Protein AF-A0A2P2ICN0-F1 (afdb_monomer_lite)

Radius of gyration: 31.24 Å; chains: 1; bounding box: 50×84×68 Å

Secondary structure (DSSP, 8-state):
-HHHHHHHHHHHHHHHHHHHHHHHHHHHHHHHHHHHHHTTSSHHHHHHHHHHHHHHHHHHHHS-HHHHHHHHHHHHHHHHHH-TT-----HHHHHHHHSPPHHHHHHHHHHH--HHHHHHHHHHHHHTT--

pLDDT: mean 75.62, std 9.96, range [51.03, 92.69]

Organism: NCBI:txid1518452

Sequence (131 aa):
EEKKSLKERMLAIQEVTATVQNAIGFIASMQESVKNTFNFSVPFLSWLMVIALAGAGVVLYYVPLRALVLLVGINKFLKQLLRPNVINNNELLDFLARVPDDENLRDYREIRLSPTMMEERRREMKKRKHN

Foldseek 3Di:
DVVVVVVVVVVVVVVVVVVVVVVVVVVVVVVVVVVCLVVCVDVVSVVVVVVVVVVVVVVCVVCPVCNVVVVVVCVVVCCCVVCVPDDPDPVVVVVVVVDDDPVRVVVVVCVVDPVVVVVVVVVVVVVVVVD

Structure (mmCIF, N/CA/C/O backbone):
data_AF-A0A2P2ICN0-F1
#
_entry.id   AF-A0A2P2ICN0-F1
#
loop_
_atom_site.group_PDB
_atom_site.id
_atom_site.type_symbol
_atom_site.label_atom_id
_atom_site.label_alt_id
_atom_site.label_comp_id
_atom_site.label_asym_id
_atom_site.label_entity_id
_atom_site.label_seq_id
_atom_site.pdbx_PDB_ins_code
_atom_site.Cartn_x
_atom_site.Cartn_y
_atom_site.Cartn_z
_atom_site.occupancy
_atom_site.B_iso_or_equiv
_atom_site.auth_seq_id
_atom_site.auth_comp_id
_atom_site.auth_asym_id
_atom_site.auth_atom_id
_atom_site.pdbx_PDB_model_num
ATOM 1 N N . GLU A 1 1 ? -12.135 5.228 49.283 1.00 51.03 1 GLU A N 1
ATOM 2 C CA . GLU A 1 1 ? -12.003 5.573 47.845 1.00 51.03 1 GLU A CA 1
ATOM 3 C C . GLU A 1 1 ? -11.447 4.440 46.968 1.00 51.03 1 GLU A C 1
ATOM 5 O O . GLU A 1 1 ? -11.694 4.444 45.769 1.00 51.03 1 GLU A O 1
ATOM 10 N N . GLU A 1 2 ? -10.827 3.395 47.526 1.00 51.22 2 GLU A N 1
ATOM 11 C CA . GLU A 1 2 ? -10.209 2.291 46.758 1.00 51.22 2 GLU A CA 1
ATOM 12 C C . GLU A 1 2 ? -11.154 1.470 45.859 1.00 51.22 2 GLU A C 1
ATOM 14 O O . GLU A 1 2 ? -10.753 1.000 44.795 1.00 51.22 2 GLU A O 1
ATOM 19 N N . LYS A 1 3 ? -12.437 1.327 46.223 1.00 53.97 3 LYS A N 1
ATOM 20 C CA . LYS A 1 3 ? -13.411 0.570 45.410 1.00 53.97 3 LYS A CA 1
ATOM 21 C C . LYS A 1 3 ? -13.723 1.228 44.059 1.00 53.97 3 LYS A C 1
ATOM 23 O O . LYS A 1 3 ? -14.155 0.528 43.146 1.00 53.97 3 LYS A O 1
ATOM 28 N N . LYS A 1 4 ? -13.520 2.546 43.925 1.00 56.25 4 LYS A N 1
ATOM 29 C CA . LYS A 1 4 ? -13.664 3.246 42.638 1.00 56.25 4 LYS A CA 1
ATOM 30 C C . LYS A 1 4 ? -12.498 2.902 41.699 1.00 56.25 4 LYS A C 1
ATOM 32 O O . LYS A 1 4 ? -12.751 2.566 40.549 1.00 56.25 4 LYS A O 1
ATOM 37 N N . SER A 1 5 ? -11.273 2.800 42.228 1.00 69.31 5 SER A N 1
ATOM 38 C CA . SER A 1 5 ? -10.078 2.446 41.445 1.00 69.31 5 SER A CA 1
ATOM 39 C C . SER A 1 5 ? -10.112 1.015 40.884 1.00 69.31 5 SER A C 1
ATOM 41 O O . SER A 1 5 ? -9.749 0.799 39.732 1.00 69.31 5 SER A O 1
ATOM 43 N N . LEU A 1 6 ? -10.594 0.022 41.647 1.00 70.12 6 LEU A N 1
ATOM 44 C CA . LEU A 1 6 ? -10.704 -1.358 41.136 1.00 70.12 6 LEU A CA 1
ATOM 45 C C . LEU A 1 6 ? -11.743 -1.490 40.013 1.00 70.12 6 LEU A C 1
ATOM 47 O O . LEU A 1 6 ? -11.519 -2.227 39.054 1.00 70.12 6 LEU A O 1
ATOM 51 N N . LYS A 1 7 ? -12.861 -0.758 40.108 1.00 72.81 7 LYS A N 1
ATOM 52 C CA . LYS A 1 7 ? -13.885 -0.719 39.055 1.00 72.81 7 LYS A CA 1
ATOM 53 C C . LYS A 1 7 ? -13.366 -0.043 37.790 1.00 72.81 7 LYS A C 1
ATOM 55 O O . LYS A 1 7 ? -13.562 -0.587 36.713 1.00 72.81 7 LYS A O 1
ATOM 60 N N . GLU A 1 8 ? -12.661 1.078 37.915 1.00 74.31 8 GLU A N 1
ATOM 61 C CA . GLU A 1 8 ? -12.026 1.758 36.776 1.00 74.31 8 GLU A CA 1
ATOM 62 C C . GLU A 1 8 ? -10.984 0.871 36.086 1.00 74.31 8 GLU A C 1
ATOM 64 O O . GLU A 1 8 ? -10.970 0.782 34.862 1.00 74.31 8 GLU A O 1
ATOM 69 N N . ARG A 1 9 ? -10.171 0.128 36.849 1.00 68.56 9 ARG A N 1
ATOM 70 C CA . ARG A 1 9 ? -9.220 -0.845 36.283 1.00 68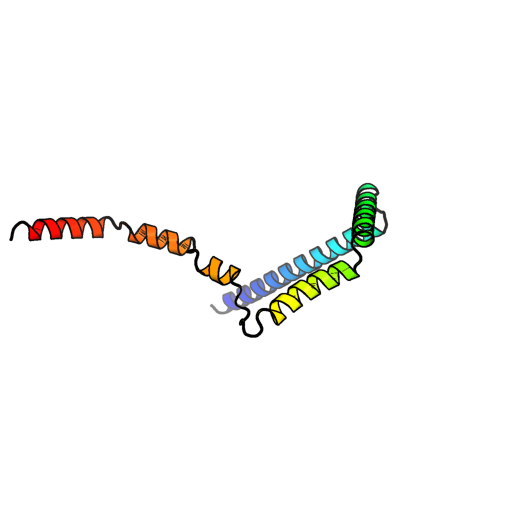.56 9 ARG A CA 1
ATOM 71 C C . ARG A 1 9 ? -9.921 -1.985 35.545 1.00 68.56 9 ARG A C 1
ATOM 73 O O . ARG A 1 9 ? -9.466 -2.385 34.480 1.00 68.56 9 ARG A O 1
ATOM 80 N N . MET A 1 10 ? -11.023 -2.508 36.085 1.00 74.12 10 MET A N 1
ATOM 81 C CA . MET A 1 10 ? -11.801 -3.546 35.401 1.00 74.12 10 MET A CA 1
ATOM 82 C C . MET A 1 10 ? -12.495 -3.027 34.142 1.00 74.12 10 MET A C 1
ATOM 84 O O . MET A 1 10 ? -12.505 -3.734 33.138 1.00 74.12 10 MET A O 1
ATOM 88 N N . LEU A 1 11 ? -13.019 -1.800 34.169 1.00 77.06 11 LEU A N 1
ATOM 89 C CA . LEU A 1 11 ? -13.590 -1.150 32.989 1.00 77.06 11 LEU A CA 1
ATOM 90 C C . LEU A 1 11 ? -12.527 -0.942 31.906 1.00 77.06 11 LEU A C 1
ATOM 92 O O . LEU A 1 11 ? -12.766 -1.313 30.763 1.00 77.06 11 LEU A O 1
ATOM 96 N N . ALA A 1 12 ? -11.330 -0.477 32.273 1.00 77.19 12 ALA A N 1
ATOM 97 C CA . ALA A 1 12 ? -10.217 -0.332 31.336 1.00 77.19 12 ALA A CA 1
ATOM 98 C C . ALA A 1 12 ? -9.808 -1.678 30.705 1.00 77.19 12 ALA A C 1
ATOM 100 O O . ALA A 1 12 ? -9.578 -1.760 29.503 1.00 77.19 12 ALA A O 1
ATOM 101 N N . ILE A 1 13 ? -9.766 -2.766 31.484 1.00 79.88 13 ILE A N 1
ATOM 102 C CA . ILE A 1 13 ? -9.465 -4.108 30.953 1.00 79.88 13 ILE A CA 1
ATOM 103 C C . ILE A 1 13 ? -10.580 -4.602 30.020 1.00 79.88 13 ILE A C 1
ATOM 105 O O . ILE A 1 13 ? -10.287 -5.203 28.985 1.00 79.88 13 ILE A O 1
ATOM 109 N N . GLN A 1 14 ? -11.850 -4.356 30.352 1.00 83.38 14 GLN A N 1
ATOM 110 C CA . GLN A 1 14 ? -12.978 -4.718 29.490 1.00 83.38 14 GLN A CA 1
ATOM 111 C C . GLN A 1 14 ? -12.974 -3.927 28.184 1.00 83.38 14 GLN A C 1
ATOM 113 O O . GLN A 1 14 ? -13.201 -4.510 27.130 1.00 83.38 14 GLN A O 1
ATOM 118 N N . GLU A 1 15 ? -12.655 -2.638 28.236 1.00 82.38 15 GLU A N 1
ATOM 119 C CA . GLU A 1 15 ? -12.537 -1.780 27.060 1.00 82.38 15 GLU A CA 1
ATOM 120 C C . GLU A 1 15 ? -11.399 -2.243 26.138 1.00 82.38 15 GLU A C 1
ATOM 122 O O . GLU A 1 15 ? -11.595 -2.412 24.931 1.00 82.38 15 GLU A O 1
ATOM 127 N N . VAL A 1 16 ? -10.231 -2.561 26.706 1.00 81.31 16 VAL A N 1
ATOM 128 C CA . VAL A 1 16 ? -9.105 -3.130 25.948 1.00 81.31 16 VAL A CA 1
ATOM 129 C C . VAL A 1 16 ? -9.485 -4.485 25.345 1.00 81.31 16 VAL A C 1
ATOM 131 O O . VAL A 1 16 ? -9.219 -4.737 24.171 1.00 81.31 16 VAL A O 1
ATOM 134 N N . THR A 1 17 ? -10.167 -5.346 26.105 1.00 84.44 17 THR A N 1
ATOM 135 C CA . THR A 1 17 ? -10.599 -6.667 25.620 1.00 84.44 17 THR A CA 1
ATOM 136 C C . THR A 1 17 ? -11.634 -6.544 24.501 1.00 84.44 17 THR A C 1
ATOM 138 O O . THR A 1 17 ? -11.524 -7.239 23.493 1.00 84.44 17 THR A O 1
ATOM 141 N N . ALA A 1 18 ? -12.598 -5.631 24.628 1.00 86.25 18 ALA A N 1
ATOM 142 C CA . ALA A 1 18 ? -13.594 -5.354 23.597 1.00 86.25 18 ALA A CA 1
ATOM 143 C C . ALA A 1 18 ? -12.943 -4.807 22.320 1.00 86.25 18 ALA A C 1
ATOM 145 O O . ALA A 1 18 ? -13.299 -5.211 21.215 1.00 86.25 18 ALA A O 1
ATOM 146 N N . THR A 1 19 ? -11.932 -3.948 22.459 1.00 88.44 19 THR A N 1
ATOM 147 C CA . THR A 1 19 ? -11.155 -3.432 21.322 1.00 88.44 19 THR A CA 1
ATOM 148 C C . THR A 1 19 ? -10.435 -4.563 20.587 1.00 88.44 19 THR A C 1
ATOM 150 O O . THR A 1 19 ? -10.509 -4.655 19.361 1.00 88.44 19 THR A O 1
ATOM 153 N N . VAL A 1 20 ? -9.795 -5.476 21.325 1.00 91.56 20 VAL A N 1
ATOM 154 C CA . VAL A 1 20 ? -9.133 -6.653 20.744 1.00 91.56 20 VAL A CA 1
ATOM 155 C C . VAL A 1 20 ? -10.143 -7.580 20.064 1.00 91.56 20 VAL A C 1
ATOM 157 O O . VAL A 1 20 ? -9.895 -8.040 18.953 1.00 91.56 20 VAL A O 1
ATOM 160 N N . GLN A 1 21 ? -11.300 -7.824 20.679 1.00 91.75 21 GLN A N 1
ATOM 161 C CA . GLN A 1 21 ? -12.355 -8.652 20.089 1.00 91.75 21 GLN A CA 1
ATOM 162 C C . GLN A 1 21 ? -12.911 -8.045 18.801 1.00 91.75 21 GLN A C 1
ATOM 164 O O . GLN A 1 21 ? -13.078 -8.765 17.819 1.00 91.75 21 GLN A O 1
ATOM 169 N N . ASN A 1 22 ? -13.124 -6.730 18.766 1.00 92.44 22 ASN A N 1
ATOM 170 C CA . ASN A 1 22 ? -13.543 -6.034 17.554 1.00 92.44 22 ASN A CA 1
ATOM 171 C C . ASN A 1 22 ? -12.483 -6.137 16.451 1.00 92.44 22 ASN A C 1
ATOM 173 O O . ASN A 1 22 ? -12.826 -6.403 15.301 1.00 92.44 22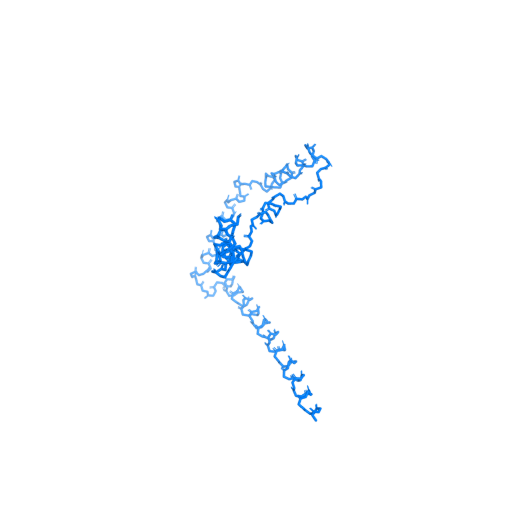 ASN A O 1
ATOM 177 N N . ALA A 1 23 ? -11.197 -6.003 16.788 1.00 90.56 23 ALA A N 1
ATOM 178 C CA . ALA A 1 23 ? -10.111 -6.172 15.824 1.00 90.56 23 ALA A CA 1
ATOM 179 C C . ALA A 1 23 ? -10.040 -7.608 15.274 1.00 90.56 23 ALA A C 1
ATOM 181 O O . ALA A 1 23 ? -9.933 -7.807 14.065 1.00 90.56 23 ALA A O 1
ATOM 182 N N . ILE A 1 24 ? -10.152 -8.618 16.142 1.00 92.69 24 ILE A N 1
ATOM 183 C CA . ILE A 1 24 ? -10.160 -10.032 15.738 1.00 92.69 24 ILE A CA 1
ATOM 184 C C . ILE A 1 24 ? -11.390 -10.340 14.877 1.00 92.69 24 ILE A C 1
ATOM 186 O O . ILE A 1 24 ? -11.260 -10.986 13.839 1.00 92.69 24 ILE A O 1
ATOM 190 N N . GLY A 1 25 ? -12.568 -9.847 15.266 1.00 92.56 25 GLY A N 1
ATOM 191 C CA . GLY A 1 25 ? -13.807 -9.995 14.502 1.00 92.56 25 GLY A CA 1
ATOM 192 C C . GLY A 1 25 ? -13.716 -9.342 13.124 1.00 92.56 25 GLY A C 1
ATOM 193 O O . GLY A 1 25 ? -14.114 -9.941 12.125 1.00 92.56 25 GLY A O 1
ATOM 194 N N . PHE A 1 26 ? -13.103 -8.161 13.042 1.00 91.06 26 PHE A N 1
ATOM 195 C CA . PHE A 1 26 ? -12.841 -7.492 11.774 1.00 91.06 26 PHE A CA 1
ATOM 196 C C . PHE A 1 26 ? -11.929 -8.335 10.876 1.00 91.06 26 PHE A C 1
ATOM 198 O O . PHE A 1 26 ? -12.292 -8.618 9.735 1.00 91.06 26 PHE A O 1
ATOM 205 N N . ILE A 1 27 ? -10.801 -8.828 11.396 1.00 90.00 27 ILE A N 1
ATOM 206 C CA . ILE A 1 27 ? -9.881 -9.693 10.641 1.00 90.00 27 ILE A CA 1
ATOM 207 C C . ILE A 1 27 ? -10.581 -10.978 10.178 1.00 90.00 27 ILE A C 1
ATOM 209 O O . ILE A 1 27 ? -10.404 -11.388 9.031 1.00 90.00 27 ILE A O 1
ATOM 213 N N . ALA A 1 28 ? -11.403 -11.595 11.029 1.00 92.00 28 ALA A N 1
ATOM 214 C CA . ALA A 1 28 ? -12.172 -12.783 10.673 1.00 92.00 28 ALA A CA 1
ATOM 215 C C . ALA A 1 28 ? -13.153 -12.496 9.524 1.00 92.00 28 ALA A C 1
ATOM 217 O O . ALA A 1 28 ? -13.160 -13.223 8.531 1.00 92.00 28 ALA A O 1
ATOM 218 N N . SER A 1 29 ? -13.904 -11.392 9.604 1.00 87.31 29 SER A N 1
ATOM 219 C CA . SER A 1 29 ? -14.842 -10.975 8.551 1.00 87.31 29 SER A CA 1
ATOM 220 C C . SER A 1 29 ? -14.140 -10.650 7.227 1.00 87.31 29 SER A C 1
ATOM 222 O O . SER A 1 29 ? -14.632 -10.993 6.147 1.00 87.31 29 SER A O 1
ATOM 224 N N . MET A 1 30 ? -12.943 -10.056 7.292 1.00 82.62 30 MET A N 1
ATOM 225 C CA . MET A 1 30 ? -12.108 -9.818 6.119 1.00 82.62 30 MET A CA 1
ATOM 226 C C . MET A 1 30 ? -11.656 -11.137 5.500 1.00 82.62 30 MET A C 1
ATOM 228 O O . MET A 1 30 ? -11.775 -11.319 4.292 1.00 82.62 30 MET A O 1
ATOM 232 N N . GLN A 1 31 ? -11.168 -12.078 6.311 1.00 84.75 31 GLN A N 1
ATOM 233 C CA . GLN A 1 31 ? -10.751 -13.391 5.824 1.00 84.75 31 GLN A CA 1
ATOM 234 C C . GLN A 1 31 ? -11.909 -14.172 5.201 1.00 84.75 31 GLN A C 1
ATOM 236 O O . GLN A 1 31 ? -11.719 -14.815 4.170 1.00 84.75 31 GLN A O 1
ATOM 241 N N . GLU A 1 32 ? -13.100 -14.115 5.788 1.00 83.38 32 GLU A N 1
ATOM 242 C CA . GLU A 1 32 ? -14.299 -14.751 5.242 1.00 83.38 32 GLU A CA 1
ATOM 243 C C . GLU A 1 32 ? -14.704 -14.127 3.903 1.00 83.38 32 GLU A C 1
ATOM 245 O O . GLU A 1 32 ? -14.939 -14.842 2.930 1.00 83.38 32 GLU A O 1
ATOM 250 N N . SER A 1 33 ? -14.665 -12.798 3.805 1.00 82.00 33 SER A N 1
ATOM 251 C CA . SER A 1 33 ? -14.915 -12.075 2.553 1.00 82.00 33 SER A CA 1
ATOM 252 C C . SER A 1 33 ? -13.896 -12.438 1.467 1.00 82.00 33 SER A C 1
ATOM 254 O O . SER A 1 33 ? -14.264 -12.671 0.314 1.00 82.00 33 SER A O 1
ATOM 256 N N . VAL A 1 34 ? -12.615 -12.561 1.831 1.00 81.50 34 VAL A N 1
ATOM 257 C CA . VAL A 1 34 ? -11.551 -13.023 0.926 1.00 81.50 34 VAL A CA 1
ATOM 258 C C . VAL A 1 34 ? -11.827 -14.454 0.461 1.00 81.50 34 VAL A C 1
ATOM 260 O O . VAL A 1 34 ? -11.837 -14.709 -0.743 1.00 81.50 34 VAL A O 1
ATOM 263 N N . LYS A 1 35 ? -12.127 -15.384 1.377 1.00 82.31 35 LYS A N 1
ATOM 264 C CA . LYS A 1 35 ? -12.471 -16.776 1.036 1.00 82.31 35 LYS A CA 1
ATOM 265 C C . LYS A 1 35 ? -13.688 -16.857 0.112 1.00 82.31 35 LYS A C 1
ATOM 267 O O . LYS A 1 35 ? -13.638 -17.577 -0.880 1.00 82.31 35 LYS A O 1
ATOM 272 N N . ASN A 1 36 ? -14.734 -16.078 0.377 1.00 80.81 36 ASN A N 1
ATOM 273 C CA . ASN A 1 36 ? -15.931 -16.012 -0.464 1.00 80.81 36 ASN A CA 1
ATOM 274 C C . ASN A 1 36 ? -15.635 -15.455 -1.864 1.00 80.81 36 ASN A C 1
ATOM 276 O O . ASN A 1 36 ? -16.227 -15.906 -2.844 1.00 80.81 36 ASN A O 1
ATOM 280 N N . THR A 1 37 ? -14.684 -14.523 -1.975 1.00 80.25 37 THR A N 1
ATOM 281 C CA . THR A 1 37 ? -14.222 -13.986 -3.265 1.00 80.25 37 THR A CA 1
ATOM 282 C C . THR A 1 37 ? -13.471 -15.049 -4.079 1.00 80.25 37 THR A C 1
ATOM 284 O O . THR A 1 37 ? -13.708 -15.167 -5.283 1.00 80.25 37 THR A O 1
ATOM 287 N N . PHE A 1 38 ? -12.628 -15.867 -3.431 1.00 76.62 38 PHE A N 1
ATOM 288 C CA . PHE A 1 38 ? -11.915 -16.989 -4.065 1.00 76.62 38 PHE A CA 1
ATOM 289 C C . PHE A 1 38 ? -12.818 -18.181 -4.406 1.00 76.62 38 PHE A C 1
ATOM 291 O O . PHE A 1 38 ? -12.569 -18.865 -5.394 1.00 76.62 38 PHE A O 1
ATOM 298 N N . ASN A 1 39 ? -13.873 -18.422 -3.624 1.00 79.50 39 ASN A N 1
ATOM 299 C CA . ASN A 1 39 ? -14.843 -19.492 -3.874 1.00 79.50 39 ASN A CA 1
ATOM 300 C C . ASN A 1 39 ? -15.922 -19.111 -4.908 1.00 79.50 39 ASN A C 1
ATOM 302 O O . ASN A 1 39 ? -16.895 -19.838 -5.082 1.00 79.50 39 ASN A O 1
ATOM 306 N N . PHE A 1 40 ? -15.778 -17.965 -5.582 1.00 74.69 40 PHE A N 1
ATOM 307 C CA . PHE A 1 40 ? -16.741 -17.457 -6.564 1.00 74.69 40 PHE A CA 1
ATOM 308 C C . PHE A 1 40 ? -18.172 -17.277 -6.028 1.00 74.69 40 PHE A C 1
ATOM 310 O O . PHE A 1 40 ? -19.129 -17.296 -6.800 1.00 74.69 40 PHE A O 1
ATOM 317 N N . SER A 1 41 ? -18.339 -17.048 -4.718 1.00 76.19 41 SER A N 1
ATOM 318 C CA . SER A 1 41 ? -19.668 -16.911 -4.103 1.00 76.19 41 SER A CA 1
ATOM 319 C C . SER A 1 41 ? -20.436 -15.687 -4.620 1.00 76.19 41 SER A C 1
ATOM 321 O O . SER A 1 41 ? -21.664 -15.700 -4.651 1.00 76.19 41 SER A O 1
ATOM 323 N N . VAL A 1 42 ? -19.728 -14.628 -5.039 1.00 74.69 42 VAL A N 1
ATOM 324 C CA . VAL A 1 42 ? -20.325 -13.429 -5.648 1.00 74.69 42 VAL A CA 1
ATOM 325 C C . VAL A 1 42 ? -19.718 -13.209 -7.036 1.00 74.69 42 VAL A C 1
ATOM 327 O O . VAL A 1 42 ? -18.563 -12.783 -7.131 1.00 74.69 42 VAL A O 1
ATOM 330 N N . PRO A 1 43 ? -20.477 -13.429 -8.127 1.00 74.62 43 PRO A N 1
ATOM 331 C CA . PRO A 1 43 ? -19.921 -13.464 -9.479 1.00 74.62 43 PRO A CA 1
ATOM 332 C C . PRO A 1 43 ? -19.250 -12.145 -9.886 1.00 74.62 43 PRO A C 1
ATOM 334 O O . PRO A 1 43 ? -18.169 -12.166 -10.466 1.00 74.62 43 PRO A O 1
ATOM 337 N N . PHE A 1 44 ? -19.832 -10.994 -9.535 1.00 75.12 44 PHE A N 1
ATOM 338 C CA . PHE A 1 44 ? -19.269 -9.679 -9.866 1.00 75.12 44 PHE A CA 1
ATOM 339 C C . PHE A 1 44 ? -17.872 -9.460 -9.264 1.00 75.12 44 PHE A C 1
ATOM 341 O O . PHE A 1 44 ? -16.945 -9.039 -9.957 1.00 75.12 44 PHE A O 1
ATOM 348 N N . LEU A 1 45 ? -17.709 -9.779 -7.978 1.00 74.19 45 LEU A N 1
ATOM 349 C CA . LEU A 1 45 ? -16.465 -9.533 -7.253 1.00 74.19 45 LEU A CA 1
ATOM 350 C C . LEU A 1 45 ? -15.355 -10.488 -7.705 1.00 74.19 45 LEU A C 1
ATOM 352 O O . LEU A 1 45 ? -14.198 -10.095 -7.839 1.00 74.19 45 LEU A O 1
ATOM 356 N N . SER A 1 46 ? -15.713 -11.732 -8.011 1.00 80.75 46 SER A N 1
ATOM 357 C CA . SER A 1 46 ? -14.753 -12.710 -8.508 1.00 80.75 46 SER A CA 1
ATOM 358 C C . SER A 1 46 ? -14.310 -12.418 -9.943 1.00 80.75 46 SER A C 1
ATOM 360 O O . SER A 1 46 ? -13.126 -12.559 -10.239 1.00 80.75 46 SER A O 1
ATOM 362 N N . TRP A 1 47 ? -15.192 -11.917 -10.818 1.00 81.62 47 TRP 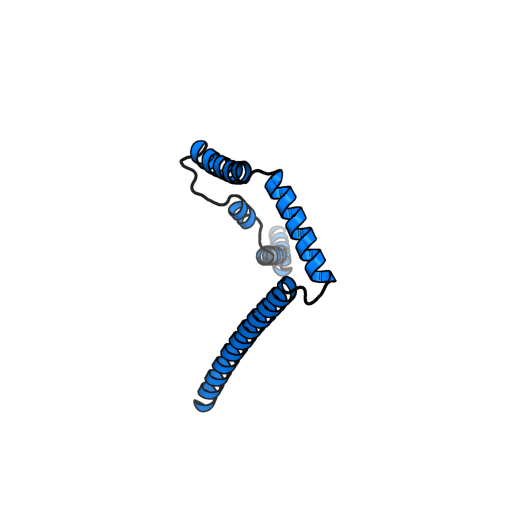A N 1
ATOM 363 C CA . TRP A 1 47 ? -14.783 -11.403 -12.134 1.00 81.62 47 TRP A CA 1
ATOM 364 C C . TRP A 1 47 ? -13.832 -10.208 -12.019 1.00 81.62 47 TRP A C 1
ATOM 366 O O . TRP A 1 47 ? -12.847 -10.142 -12.753 1.00 81.62 47 TRP A O 1
ATOM 376 N N . LEU A 1 48 ? -14.070 -9.304 -11.064 1.00 81.62 48 LEU A N 1
ATOM 377 C CA . LEU A 1 48 ? -13.148 -8.207 -10.762 1.00 81.62 48 LEU A CA 1
ATOM 378 C C . LEU A 1 48 ? -11.768 -8.752 -10.362 1.00 81.62 48 LEU A C 1
ATOM 380 O O . LEU A 1 48 ? -10.757 -8.305 -10.901 1.00 81.62 48 LEU A O 1
ATOM 384 N N . MET A 1 49 ? -11.717 -9.769 -9.495 1.00 83.19 49 MET A N 1
ATOM 385 C CA . MET A 1 49 ? -10.464 -10.426 -9.110 1.00 83.19 49 MET A CA 1
ATOM 386 C C . MET A 1 49 ? -9.750 -11.064 -10.310 1.00 83.19 49 MET A C 1
ATOM 388 O O . MET A 1 49 ? -8.539 -10.911 -10.442 1.00 83.19 49 MET A O 1
ATOM 392 N N . VAL A 1 50 ? -10.484 -11.731 -11.206 1.00 85.38 50 VAL A N 1
ATOM 393 C CA . VAL A 1 50 ? -9.934 -12.324 -12.438 1.00 85.38 50 VAL A CA 1
ATOM 394 C C . VAL A 1 50 ? -9.349 -11.250 -13.358 1.00 85.38 50 VAL A C 1
ATOM 396 O O . VAL A 1 50 ? -8.234 -11.418 -13.843 1.00 85.38 50 VAL A O 1
ATOM 399 N N . ILE A 1 51 ? -10.046 -10.129 -13.563 1.00 88.38 51 ILE A N 1
ATOM 400 C CA . ILE A 1 51 ? -9.548 -9.005 -14.372 1.00 88.38 51 ILE A CA 1
ATOM 401 C C . ILE A 1 51 ? -8.304 -8.383 -13.728 1.00 88.38 51 ILE A C 1
ATOM 403 O O . ILE A 1 51 ? -7.326 -8.112 -14.421 1.00 88.38 51 ILE A O 1
ATOM 407 N N . ALA A 1 52 ? -8.308 -8.194 -12.407 1.00 88.25 52 ALA A N 1
ATOM 408 C CA . ALA A 1 52 ? -7.163 -7.665 -11.672 1.00 88.25 52 ALA A CA 1
ATOM 409 C C . ALA A 1 52 ? -5.945 -8.600 -11.757 1.00 88.25 52 ALA A C 1
ATOM 411 O O . ALA A 1 52 ? -4.836 -8.137 -12.016 1.00 88.25 52 ALA A O 1
ATOM 412 N N . LEU A 1 53 ? -6.146 -9.914 -11.607 1.00 87.25 53 LEU A N 1
ATOM 413 C CA . LEU A 1 53 ? -5.110 -10.938 -11.778 1.00 87.25 53 LEU A CA 1
ATOM 414 C C . LEU A 1 53 ? -4.596 -10.998 -13.217 1.00 87.25 53 LEU A C 1
ATOM 416 O O . LEU A 1 53 ? -3.391 -11.104 -13.421 1.00 87.25 53 LEU A O 1
ATOM 420 N N . ALA A 1 54 ? -5.477 -10.893 -14.212 1.00 89.88 54 ALA A N 1
ATOM 421 C CA . ALA A 1 54 ? -5.091 -10.833 -15.617 1.00 89.88 54 ALA A CA 1
ATOM 422 C C . ALA A 1 54 ? -4.269 -9.571 -15.913 1.00 89.88 54 ALA A C 1
ATOM 424 O O . ALA A 1 54 ? -3.212 -9.665 -16.528 1.00 89.88 54 ALA A O 1
ATOM 425 N N . GLY A 1 55 ? -4.693 -8.406 -15.416 1.00 91.06 55 GLY A N 1
ATOM 426 C CA . GLY A 1 55 ? -3.945 -7.154 -15.527 1.00 91.06 55 GLY A CA 1
ATOM 427 C C . GLY A 1 55 ? -2.579 -7.236 -14.844 1.00 91.06 55 GLY A C 1
ATOM 428 O O . GLY A 1 55 ? -1.569 -6.888 -15.449 1.00 91.06 55 GLY A O 1
ATOM 429 N N . ALA A 1 56 ? -2.521 -7.773 -13.624 1.00 87.44 56 ALA A N 1
ATOM 430 C CA . ALA A 1 56 ? -1.265 -8.025 -12.925 1.00 87.44 56 ALA A CA 1
ATOM 431 C C . ALA A 1 56 ? -0.373 -9.002 -13.706 1.00 87.44 56 ALA A C 1
ATOM 433 O O . ALA A 1 56 ? 0.813 -8.742 -13.865 1.00 87.44 56 ALA A O 1
ATOM 434 N N . GLY A 1 57 ? -0.935 -10.084 -14.250 1.00 86.19 57 GLY A N 1
ATOM 435 C CA . GLY A 1 57 ? -0.226 -11.049 -15.089 1.00 86.19 57 GLY A CA 1
ATOM 436 C C . GLY A 1 57 ? 0.340 -10.417 -16.358 1.00 86.19 57 GLY A C 1
ATOM 437 O O . GLY A 1 57 ? 1.494 -10.653 -16.688 1.00 86.19 57 GLY A O 1
ATOM 438 N N . VAL A 1 58 ? -0.426 -9.551 -17.022 1.00 85.88 58 VAL A N 1
ATOM 439 C CA . VAL A 1 58 ? 0.021 -8.761 -18.176 1.00 85.88 58 VAL A CA 1
ATOM 440 C C . VAL A 1 58 ? 1.168 -7.827 -17.785 1.00 85.88 58 VAL A C 1
ATOM 442 O O . VAL A 1 58 ? 2.192 -7.793 -18.464 1.00 85.88 58 VAL A O 1
ATOM 445 N N . VAL A 1 59 ? 1.045 -7.114 -16.664 1.00 84.12 59 VAL A N 1
ATOM 446 C CA . VAL A 1 59 ? 2.109 -6.242 -16.147 1.00 84.12 59 VAL A CA 1
ATOM 447 C C . VAL A 1 59 ? 3.363 -7.049 -15.815 1.00 84.12 59 VAL A C 1
ATOM 449 O O . VAL A 1 59 ? 4.441 -6.664 -16.246 1.00 84.12 59 VAL A O 1
ATOM 452 N N . LEU A 1 60 ? 3.249 -8.181 -15.116 1.00 80.00 60 LEU A N 1
ATOM 453 C CA . LEU A 1 60 ? 4.376 -9.069 -14.792 1.00 80.00 60 LEU A CA 1
ATOM 454 C C . LEU A 1 60 ? 4.962 -9.771 -16.029 1.00 80.00 60 LEU A C 1
ATOM 456 O O . LEU A 1 60 ? 6.129 -10.162 -16.015 1.00 80.00 60 LEU A O 1
ATOM 460 N N . TYR A 1 61 ? 4.170 -9.957 -17.085 1.00 79.44 61 TYR A N 1
ATOM 461 C CA . TYR A 1 61 ? 4.627 -10.509 -18.356 1.00 79.44 61 TYR A CA 1
ATOM 462 C C . TYR A 1 61 ? 5.476 -9.492 -19.126 1.00 79.44 61 TYR A C 1
ATOM 464 O O . TYR A 1 61 ? 6.580 -9.813 -19.562 1.00 79.44 61 TYR A O 1
ATOM 472 N N . TYR A 1 62 ? 4.993 -8.252 -19.254 1.00 75.75 62 TYR A N 1
ATOM 473 C CA . TYR A 1 62 ? 5.717 -7.182 -19.949 1.00 75.75 62 TYR A CA 1
ATOM 474 C C . TYR A 1 62 ? 6.865 -6.595 -19.124 1.00 75.75 62 TYR A C 1
ATOM 476 O O . TYR A 1 62 ? 7.878 -6.176 -19.683 1.00 75.75 62 TYR A O 1
ATOM 484 N N . VAL A 1 63 ? 6.727 -6.571 -17.800 1.00 76.56 63 VAL A N 1
ATOM 485 C CA . VAL A 1 63 ? 7.772 -6.171 -16.860 1.00 76.56 63 VAL A CA 1
ATOM 486 C C . VAL A 1 63 ? 8.392 -7.450 -16.311 1.00 76.56 63 VAL A C 1
ATOM 488 O O . VAL A 1 63 ? 7.901 -7.974 -15.308 1.00 76.56 63 VAL A O 1
ATOM 491 N N . PRO A 1 64 ? 9.473 -7.979 -16.920 1.00 75.69 64 PRO A N 1
ATOM 492 C CA . PRO A 1 64 ? 10.115 -9.161 -16.376 1.00 75.69 64 PRO A CA 1
ATOM 493 C C . PRO A 1 64 ? 10.487 -8.866 -14.922 1.00 75.69 64 PRO A C 1
ATOM 495 O O . PRO A 1 64 ? 11.122 -7.850 -14.639 1.00 75.69 64 PRO A O 1
ATOM 498 N N . LEU A 1 65 ? 10.123 -9.757 -13.995 1.00 68.25 65 LEU A N 1
ATOM 499 C CA . LEU A 1 65 ? 10.494 -9.666 -12.572 1.00 68.25 65 LEU A CA 1
ATOM 500 C C . LEU A 1 65 ? 11.983 -9.334 -12.390 1.00 68.25 65 LEU A C 1
ATOM 502 O O . LEU A 1 65 ? 12.359 -8.589 -11.488 1.00 68.25 65 LEU A O 1
ATOM 506 N N . ARG A 1 66 ? 12.819 -9.821 -13.318 1.00 74.50 66 ARG A N 1
ATOM 507 C CA . ARG A 1 66 ? 14.235 -9.469 -13.440 1.00 74.50 66 ARG A CA 1
ATOM 508 C C . ARG A 1 66 ? 14.459 -7.967 -13.587 1.00 74.50 66 ARG A C 1
ATOM 510 O O . ARG A 1 66 ? 15.274 -7.450 -12.849 1.00 74.50 66 ARG A O 1
ATOM 517 N N . ALA A 1 67 ? 13.756 -7.264 -14.476 1.00 78.56 67 ALA A N 1
ATOM 518 C CA . ALA A 1 67 ? 13.870 -5.813 -14.627 1.00 78.56 67 ALA A CA 1
ATOM 519 C C . ALA A 1 67 ? 13.376 -5.059 -13.388 1.00 78.56 67 ALA A C 1
ATOM 521 O O . ALA A 1 67 ? 13.993 -4.076 -13.013 1.00 78.56 67 ALA A O 1
ATOM 522 N N . LEU A 1 68 ? 12.325 -5.530 -12.713 1.00 79.12 68 LEU A N 1
ATOM 523 C CA . LEU A 1 68 ? 11.837 -4.924 -11.467 1.00 79.12 68 LEU A CA 1
ATOM 524 C C . LEU A 1 68 ? 12.881 -5.025 -10.344 1.00 79.12 68 LEU A C 1
ATOM 526 O O . LEU A 1 68 ? 13.267 -4.018 -9.750 1.00 79.12 68 LEU A O 1
ATOM 530 N N . VAL A 1 69 ? 13.397 -6.233 -10.106 1.00 78.06 69 VAL A N 1
ATOM 531 C CA . VAL A 1 69 ? 14.464 -6.484 -9.125 1.00 78.06 69 VAL A CA 1
ATOM 532 C C . VAL A 1 69 ? 15.758 -5.783 -9.533 1.00 78.06 69 VAL A C 1
ATOM 534 O O . VAL A 1 69 ? 16.444 -5.233 -8.676 1.00 78.06 69 VAL A O 1
ATOM 537 N N . LEU A 1 70 ? 16.074 -5.742 -10.828 1.00 81.25 70 LEU A N 1
ATOM 538 C CA . LEU A 1 70 ? 17.238 -5.046 -11.365 1.00 81.25 70 LEU A CA 1
ATOM 539 C C . LEU A 1 70 ? 17.096 -3.534 -11.210 1.00 81.25 70 LEU A C 1
ATOM 541 O O . LEU A 1 70 ? 18.067 -2.899 -10.857 1.00 81.25 70 LEU A O 1
ATOM 545 N N . LEU A 1 71 ? 15.925 -2.936 -11.409 1.00 83.56 71 LEU A N 1
ATOM 546 C CA . LEU A 1 71 ? 15.729 -1.490 -11.277 1.00 83.56 71 LEU A CA 1
ATOM 547 C C . LEU A 1 71 ? 15.786 -1.073 -9.802 1.00 83.56 71 LEU A C 1
ATOM 549 O O . LEU A 1 71 ? 16.447 -0.093 -9.465 1.00 83.56 71 LEU A O 1
ATOM 553 N N . VAL A 1 72 ? 15.195 -1.866 -8.902 1.00 82.56 72 VAL A N 1
ATOM 554 C CA . VAL A 1 72 ? 15.353 -1.694 -7.446 1.00 82.56 72 VAL A CA 1
ATOM 555 C C . VAL A 1 72 ? 16.813 -1.896 -7.024 1.00 82.56 72 VAL A C 1
ATOM 557 O O . VAL A 1 72 ? 17.343 -1.107 -6.241 1.00 82.56 72 VAL A O 1
ATOM 560 N N . GLY A 1 73 ? 17.467 -2.924 -7.566 1.00 81.31 73 GLY A N 1
ATOM 561 C CA . GLY A 1 73 ? 18.869 -3.257 -7.340 1.00 81.31 73 GLY A CA 1
ATOM 562 C C . GLY A 1 73 ? 19.799 -2.154 -7.820 1.00 81.31 73 GLY A C 1
ATOM 563 O O . GLY A 1 73 ? 20.558 -1.640 -7.019 1.00 81.31 73 GLY A O 1
ATOM 564 N N . ILE A 1 74 ? 19.685 -1.717 -9.072 1.00 82.25 74 ILE A N 1
ATOM 565 C CA . ILE A 1 74 ? 20.424 -0.605 -9.678 1.00 82.25 74 ILE A CA 1
ATOM 566 C C . ILE A 1 74 ? 20.181 0.669 -8.879 1.00 82.25 74 ILE A C 1
ATOM 568 O O . ILE A 1 74 ? 21.144 1.331 -8.536 1.00 82.25 74 ILE A O 1
ATO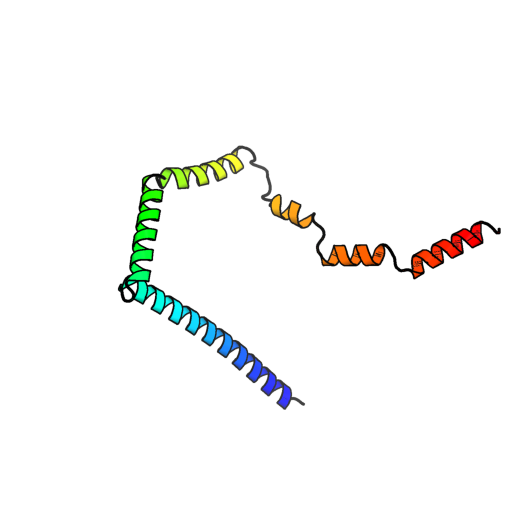M 572 N N . ASN A 1 75 ? 18.943 1.009 -8.514 1.00 81.19 75 ASN A N 1
ATOM 573 C CA . ASN A 1 75 ? 18.674 2.216 -7.728 1.00 81.19 75 ASN A CA 1
ATOM 574 C C . ASN A 1 75 ? 19.349 2.163 -6.345 1.00 81.19 75 ASN A C 1
ATOM 576 O O . ASN A 1 75 ? 19.918 3.154 -5.894 1.00 81.19 75 ASN A O 1
ATOM 580 N N . LYS A 1 76 ? 19.344 1.002 -5.679 1.00 76.50 76 LYS A N 1
ATOM 581 C CA . LYS A 1 76 ? 20.064 0.809 -4.411 1.00 76.50 76 LYS A CA 1
ATOM 582 C C . LYS A 1 76 ? 21.588 0.799 -4.594 1.00 76.50 76 LYS A C 1
ATOM 584 O O . LYS A 1 76 ? 22.283 1.483 -3.851 1.00 76.50 76 LYS A O 1
ATOM 589 N N . PHE A 1 77 ? 22.101 0.084 -5.593 1.00 75.56 77 PHE A N 1
ATOM 590 C CA . PHE A 1 77 ? 23.528 -0.062 -5.879 1.00 75.56 77 PHE A CA 1
ATOM 591 C C . PHE A 1 77 ? 24.152 1.225 -6.408 1.00 75.56 77 PHE A C 1
ATOM 593 O O . PHE A 1 77 ? 25.233 1.568 -5.960 1.00 75.56 77 PHE A O 1
ATOM 600 N N . LEU A 1 78 ? 23.499 1.980 -7.295 1.00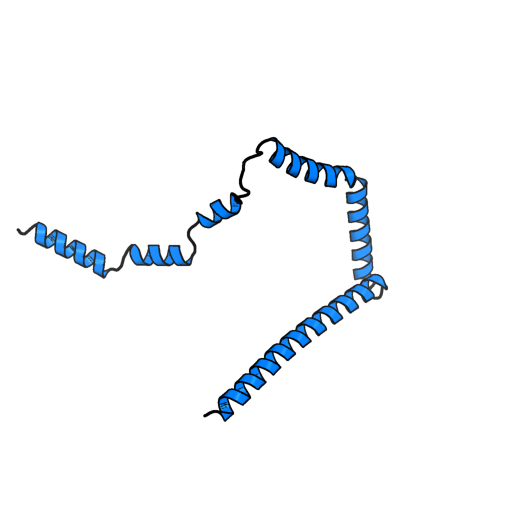 76.00 78 LEU A N 1
ATOM 601 C CA . LEU A 1 78 ? 23.987 3.291 -7.738 1.00 76.00 78 LEU A CA 1
ATOM 602 C C . LEU A 1 78 ? 24.008 4.281 -6.580 1.00 76.00 78 LEU A C 1
ATOM 604 O O . LEU A 1 78 ? 24.977 5.017 -6.455 1.00 76.00 78 LEU A O 1
ATOM 608 N N . LYS A 1 79 ? 22.997 4.285 -5.701 1.00 67.69 79 LYS A N 1
ATOM 609 C CA . LYS A 1 79 ? 23.030 5.128 -4.494 1.00 67.69 79 LYS A CA 1
ATOM 610 C C . LYS A 1 79 ? 24.202 4.762 -3.586 1.00 67.69 79 LYS A C 1
ATOM 612 O O . LYS A 1 79 ? 24.890 5.652 -3.099 1.00 67.69 79 LYS A O 1
ATOM 617 N N . GLN A 1 80 ? 24.463 3.469 -3.422 1.00 67.19 80 GLN A N 1
ATOM 618 C CA . GLN A 1 80 ? 25.556 2.966 -2.595 1.00 67.19 80 GLN A CA 1
ATOM 619 C C . GLN A 1 80 ? 26.945 3.139 -3.246 1.00 67.19 80 GLN A C 1
ATOM 621 O O . GLN A 1 80 ? 27.919 3.376 -2.539 1.00 67.19 80 GLN A O 1
ATOM 626 N N . LEU A 1 81 ? 27.041 3.072 -4.579 1.00 66.75 81 LEU A N 1
ATOM 627 C CA . LEU A 1 81 ? 28.286 3.172 -5.349 1.00 66.75 81 LEU A CA 1
ATOM 628 C C . LEU A 1 81 ? 28.681 4.623 -5.651 1.00 66.75 81 LEU A C 1
ATOM 630 O O . LEU A 1 81 ? 29.855 4.962 -5.554 1.00 66.75 81 LEU A O 1
ATOM 634 N N . LEU A 1 82 ? 27.725 5.496 -5.991 1.00 67.56 82 LEU A N 1
ATOM 635 C CA . LEU A 1 82 ? 28.008 6.917 -6.232 1.00 67.56 82 LEU A CA 1
ATOM 636 C C . LEU A 1 82 ? 28.252 7.688 -4.929 1.00 67.56 82 LEU A C 1
ATOM 638 O O . LEU A 1 82 ? 28.881 8.744 -4.965 1.00 67.56 82 LEU A O 1
ATOM 642 N N . ARG A 1 83 ? 27.732 7.217 -3.788 1.00 59.78 83 ARG A N 1
ATOM 643 C CA . ARG A 1 83 ? 27.812 7.932 -2.504 1.00 59.78 83 ARG A CA 1
ATOM 644 C C . ARG A 1 83 ? 28.081 6.978 -1.328 1.00 59.78 83 ARG A C 1
ATOM 646 O O . ARG A 1 83 ? 27.209 6.787 -0.484 1.00 59.78 83 ARG A O 1
ATOM 653 N N . PRO A 1 84 ? 29.303 6.421 -1.223 1.00 62.28 84 PRO A N 1
ATOM 654 C CA . PRO A 1 84 ? 29.651 5.430 -0.198 1.00 62.28 84 PRO A CA 1
ATOM 655 C C . PRO A 1 84 ? 29.659 5.967 1.246 1.00 62.28 84 PRO A C 1
ATOM 657 O O . PRO A 1 84 ? 29.575 5.175 2.176 1.00 62.28 84 PRO A O 1
ATOM 660 N N . ASN A 1 85 ? 29.725 7.290 1.452 1.00 60.56 85 ASN A N 1
ATOM 661 C CA . ASN A 1 85 ? 29.798 7.925 2.781 1.00 60.56 85 ASN A CA 1
ATOM 662 C C . ASN A 1 85 ? 28.565 8.775 3.143 1.00 60.56 85 ASN A C 1
ATOM 664 O O . ASN A 1 85 ? 28.632 9.605 4.049 1.00 60.56 85 ASN A O 1
ATOM 668 N N . VAL A 1 86 ? 27.439 8.617 2.441 1.00 56.56 86 VAL A N 1
ATOM 669 C CA . VAL A 1 86 ? 26.203 9.302 2.840 1.00 56.56 86 VAL A CA 1
ATOM 670 C C . VAL A 1 86 ? 25.526 8.498 3.941 1.00 56.56 86 VAL A C 1
ATOM 672 O O . VAL A 1 86 ? 24.975 7.426 3.707 1.00 56.56 86 VAL A O 1
ATOM 675 N N . ILE A 1 87 ? 25.567 9.040 5.158 1.00 58.25 87 ILE A N 1
ATOM 676 C CA . ILE A 1 87 ? 24.633 8.688 6.229 1.00 58.25 87 ILE A CA 1
ATOM 677 C C . ILE A 1 87 ? 23.233 8.818 5.619 1.00 58.25 87 ILE A C 1
ATOM 679 O O . ILE A 1 87 ? 22.928 9.872 5.065 1.00 58.25 87 ILE A O 1
ATOM 683 N N . ASN A 1 88 ? 22.414 7.760 5.669 1.00 61.03 88 ASN A N 1
ATOM 684 C CA . ASN A 1 88 ? 21.020 7.781 5.207 1.00 61.03 88 ASN A CA 1
ATOM 685 C C . ASN A 1 88 ? 20.194 8.749 6.078 1.00 61.03 88 ASN A C 1
ATOM 687 O O . ASN A 1 88 ? 19.373 8.328 6.886 1.00 61.03 88 ASN A O 1
ATOM 691 N N . ASN A 1 89 ? 20.417 10.049 5.932 1.00 60.41 89 ASN A N 1
ATOM 692 C CA . ASN A 1 89 ? 19.480 11.069 6.344 1.00 60.41 89 ASN A CA 1
ATOM 693 C C . ASN A 1 89 ? 18.462 11.176 5.216 1.00 60.41 89 ASN A C 1
ATOM 695 O O . ASN A 1 89 ? 18.808 11.448 4.066 1.00 60.41 89 ASN A O 1
ATOM 699 N N . ASN A 1 90 ? 17.200 10.900 5.534 1.00 65.38 90 ASN A N 1
ATOM 700 C CA . ASN A 1 90 ? 16.103 11.136 4.611 1.00 65.38 90 ASN A CA 1
ATOM 701 C C . ASN A 1 90 ? 16.059 12.640 4.327 1.00 65.38 90 ASN A C 1
ATOM 703 O O . ASN A 1 90 ? 15.481 13.377 5.112 1.00 65.38 90 ASN A O 1
ATOM 707 N N . GLU A 1 91 ? 16.625 13.099 3.211 1.00 71.56 91 GLU A N 1
ATOM 708 C CA . GLU A 1 91 ? 16.554 14.513 2.809 1.00 71.56 91 GLU A CA 1
ATOM 709 C C . GLU A 1 91 ? 15.103 15.000 2.701 1.00 71.56 91 GLU A C 1
ATOM 711 O O . GLU A 1 91 ? 14.819 16.162 2.950 1.00 71.56 91 GLU A O 1
ATOM 716 N N . LEU A 1 92 ? 14.161 14.096 2.412 1.00 65.88 92 LEU A N 1
ATOM 717 C CA . LEU A 1 92 ? 12.730 14.385 2.483 1.00 65.88 92 LEU A CA 1
ATOM 718 C C . LEU A 1 92 ? 12.265 14.666 3.918 1.00 65.88 92 LEU A C 1
ATOM 720 O O . LEU A 1 92 ? 11.474 15.571 4.133 1.00 65.88 92 LEU A O 1
ATOM 724 N N . LEU A 1 93 ? 12.745 13.899 4.896 1.00 65.75 93 LEU A N 1
ATOM 725 C CA . LEU A 1 93 ? 12.415 14.112 6.304 1.00 65.75 93 LEU A CA 1
ATOM 726 C C . LEU A 1 93 ? 13.114 15.363 6.844 1.00 65.75 93 LEU A C 1
ATOM 728 O O . LEU A 1 93 ? 12.502 16.112 7.588 1.00 65.75 93 LEU A O 1
ATOM 732 N N . ASP A 1 94 ? 14.353 15.613 6.422 1.00 79.00 94 ASP A N 1
ATOM 733 C CA . ASP A 1 94 ? 15.103 16.834 6.732 1.00 79.00 94 ASP A CA 1
ATOM 734 C C . ASP A 1 94 ? 14.433 18.071 6.112 1.00 79.00 94 ASP A C 1
ATOM 736 O O . ASP A 1 94 ? 14.320 19.118 6.745 1.00 79.00 94 ASP A O 1
ATOM 740 N N . PHE A 1 95 ? 13.886 17.934 4.902 1.00 77.31 95 PHE A N 1
ATOM 741 C CA . PHE A 1 95 ? 13.069 18.957 4.259 1.00 77.31 95 PHE A CA 1
ATOM 742 C C . PHE A 1 95 ? 11.752 19.189 5.006 1.00 77.31 95 PHE A C 1
ATOM 744 O O . PHE A 1 95 ? 11.417 20.334 5.299 1.00 77.31 95 PHE A O 1
ATOM 751 N N . LEU A 1 96 ? 11.023 18.122 5.349 1.00 76.81 96 LEU A N 1
ATOM 752 C CA . LEU A 1 96 ? 9.762 18.204 6.093 1.00 76.81 96 LEU A CA 1
ATOM 753 C C . LEU A 1 96 ? 9.964 18.797 7.490 1.00 76.81 96 LEU A C 1
ATOM 755 O O . LEU A 1 96 ? 9.168 19.625 7.909 1.00 76.81 96 LEU A O 1
ATOM 759 N N . ALA A 1 97 ? 11.058 18.454 8.170 1.00 74.31 97 ALA A N 1
ATOM 760 C CA . ALA A 1 97 ? 11.426 19.036 9.458 1.00 74.31 97 ALA A CA 1
ATOM 761 C C . ALA A 1 97 ? 11.784 20.530 9.360 1.00 74.31 97 ALA A C 1
ATOM 763 O O . ALA A 1 97 ? 11.763 21.243 10.362 1.00 74.31 97 ALA A O 1
ATOM 764 N N . ARG A 1 98 ? 12.115 21.019 8.159 1.00 77.88 98 ARG A N 1
ATOM 765 C CA . ARG A 1 98 ? 12.387 22.436 7.890 1.00 77.88 98 ARG A CA 1
ATOM 766 C C . ARG A 1 98 ? 11.122 23.251 7.646 1.00 77.88 98 ARG A C 1
ATOM 768 O O . ARG A 1 98 ? 11.183 24.481 7.691 1.00 77.88 98 ARG A O 1
ATOM 775 N N . VAL A 1 99 ? 10.000 22.588 7.369 1.00 80.44 99 VAL A N 1
ATOM 776 C CA . VAL A 1 99 ? 8.692 23.231 7.268 1.00 80.44 99 VAL A CA 1
ATOM 777 C C . VAL A 1 99 ? 8.163 23.437 8.693 1.00 80.44 99 VAL A C 1
ATOM 779 O O . VAL A 1 99 ? 8.082 22.470 9.447 1.00 80.44 99 VAL A O 1
ATOM 782 N N . PRO A 1 100 ? 7.842 24.676 9.107 1.00 75.44 100 PRO A N 1
ATOM 783 C CA . PRO A 1 100 ? 7.267 24.918 10.425 1.00 75.44 100 PRO A CA 1
ATOM 784 C C . PRO A 1 100 ? 5.898 24.238 10.542 1.00 75.44 100 PRO A C 1
ATOM 786 O O . PRO A 1 100 ? 5.080 24.347 9.630 1.00 75.44 100 PRO A O 1
ATOM 789 N N . ASP A 1 101 ? 5.667 23.565 11.670 1.00 79.50 101 ASP A N 1
ATOM 790 C CA . ASP A 1 101 ? 4.390 22.919 11.984 1.00 79.50 101 ASP A CA 1
ATOM 791 C C . ASP A 1 101 ? 3.262 23.952 12.190 1.00 79.50 101 ASP A C 1
ATOM 793 O O . ASP A 1 101 ? 3.523 25.132 12.459 1.00 79.50 101 ASP A O 1
ATOM 797 N N . ASP A 1 102 ? 2.005 23.520 12.077 1.00 77.62 102 ASP A N 1
ATOM 798 C CA . ASP A 1 102 ? 0.829 24.366 12.297 1.00 77.62 102 ASP A CA 1
ATOM 799 C C . ASP A 1 102 ? 0.822 24.989 13.701 1.00 77.62 102 ASP A C 1
ATOM 801 O O . ASP A 1 102 ? 0.386 26.131 13.862 1.00 77.62 102 ASP A O 1
ATOM 805 N N . GLU A 1 103 ? 1.351 24.289 14.709 1.00 75.62 103 GLU A N 1
ATOM 806 C CA . GLU A 1 103 ? 1.534 24.838 16.057 1.00 75.62 103 GLU A CA 1
ATOM 807 C C . GLU A 1 103 ? 2.555 25.990 16.063 1.00 75.62 103 GLU A C 1
ATOM 809 O O . GLU A 1 103 ? 2.240 27.096 16.509 1.00 75.62 103 GLU A O 1
ATOM 814 N N . ASN A 1 104 ? 3.717 25.807 15.422 1.00 77.69 104 ASN A N 1
ATOM 815 C CA . ASN A 1 104 ? 4.721 26.867 15.268 1.00 77.69 104 ASN A CA 1
ATOM 816 C C . ASN A 1 104 ? 4.157 28.076 14.505 1.00 77.69 104 ASN A C 1
ATOM 818 O O . ASN A 1 104 ? 4.440 29.226 14.844 1.00 77.69 104 ASN A O 1
ATOM 822 N N . LEU A 1 105 ? 3.357 27.849 13.459 1.00 78.81 105 LEU A N 1
ATOM 823 C CA . LEU A 1 105 ? 2.728 28.921 12.683 1.00 78.81 105 LEU A CA 1
ATOM 824 C C . LEU A 1 105 ? 1.707 29.721 13.505 1.00 78.81 105 LEU A C 1
ATOM 826 O O . LEU A 1 105 ? 1.564 30.932 13.285 1.00 78.81 105 LEU A O 1
ATOM 830 N N . ARG A 1 106 ? 1.007 29.076 14.445 1.00 75.88 106 ARG A N 1
ATOM 831 C CA . ARG A 1 106 ? 0.099 29.739 15.392 1.00 75.88 106 ARG A CA 1
ATOM 832 C C . ARG A 1 106 ? 0.880 30.586 16.390 1.00 75.88 106 ARG A C 1
ATOM 834 O O . ARG A 1 106 ? 0.570 31.769 16.516 1.00 75.88 106 ARG A O 1
ATOM 841 N N . ASP A 1 107 ? 1.962 30.058 16.949 1.00 73.94 107 ASP A N 1
ATOM 842 C CA . ASP A 1 107 ? 2.839 30.805 17.855 1.00 73.94 107 ASP A CA 1
ATOM 843 C C . ASP A 1 107 ? 3.466 32.030 17.176 1.00 73.94 107 ASP A C 1
ATOM 845 O O . ASP A 1 107 ? 3.419 33.137 17.709 1.00 73.94 107 ASP A O 1
ATOM 849 N N . TYR A 1 108 ? 3.975 31.909 15.944 1.00 69.75 108 TYR A N 1
ATOM 850 C CA . TYR A 1 108 ? 4.485 33.069 15.196 1.00 69.75 108 TYR A CA 1
ATOM 851 C C . TYR A 1 108 ? 3.406 34.124 14.911 1.00 69.75 108 TYR A C 1
ATOM 853 O O . TYR A 1 108 ? 3.718 35.319 14.819 1.00 69.75 108 TYR A O 1
ATOM 861 N N . ARG A 1 109 ? 2.142 33.712 14.752 1.00 64.38 109 ARG A N 1
ATOM 862 C CA . ARG A 1 109 ? 1.005 34.624 14.570 1.00 64.38 109 ARG A CA 1
ATOM 863 C C . ARG A 1 109 ? 0.687 35.373 15.864 1.00 64.38 109 ARG A C 1
ATOM 865 O O . ARG A 1 109 ? 0.420 36.571 15.797 1.00 64.38 109 ARG A O 1
ATOM 872 N N . GLU A 1 110 ? 0.781 34.707 17.008 1.00 61.69 110 GLU A N 1
ATOM 873 C CA . GLU A 1 110 ? 0.603 35.308 18.333 1.00 61.69 110 GLU A CA 1
ATOM 874 C C . GLU A 1 110 ? 1.771 36.243 18.697 1.00 61.69 110 GLU A C 1
ATOM 876 O O . GLU A 1 110 ? 1.552 37.365 19.158 1.00 61.69 110 GLU A O 1
ATOM 881 N N . ILE A 1 111 ? 3.012 35.858 18.370 1.00 59.50 111 ILE A N 1
ATOM 882 C CA . ILE A 1 111 ? 4.219 36.679 18.564 1.00 59.50 111 ILE A CA 1
ATOM 883 C C . ILE A 1 111 ? 4.184 37.945 17.694 1.00 59.50 111 ILE A C 1
ATOM 885 O O . ILE A 1 111 ? 4.680 38.998 18.108 1.00 59.50 111 ILE A O 1
ATOM 889 N N . ARG A 1 112 ? 3.605 37.885 16.482 1.00 58.25 112 ARG A N 1
ATOM 890 C CA . ARG A 1 112 ? 3.603 39.034 15.562 1.00 58.25 112 ARG A CA 1
ATOM 891 C C . ARG A 1 112 ? 2.820 40.234 16.074 1.00 58.25 112 ARG A C 1
ATOM 893 O O . ARG A 1 112 ? 3.175 41.341 15.679 1.00 58.25 112 ARG A O 1
ATOM 900 N N . LEU A 1 113 ? 1.829 40.068 16.943 1.00 55.06 113 LEU A N 1
ATOM 901 C CA . LEU A 1 113 ? 1.122 41.182 17.567 1.00 55.06 113 LEU A CA 1
ATOM 902 C C . LEU A 1 113 ? 0.375 40.690 18.808 1.00 55.06 113 LEU A C 1
ATOM 904 O O . LEU A 1 113 ? -0.829 40.448 18.739 1.00 55.06 113 LEU A O 1
ATOM 908 N N . SER A 1 114 ? 1.025 40.677 19.972 1.00 58.19 114 SER A N 1
ATOM 909 C CA . SER A 1 114 ? 0.242 41.050 21.145 1.00 58.19 114 SER A CA 1
ATOM 910 C C . SER A 1 114 ? 0.010 42.571 21.049 1.00 58.19 114 SER A C 1
ATOM 912 O O . SER A 1 114 ? 0.967 43.347 20.910 1.00 58.19 114 SER A O 1
ATOM 914 N N . PRO A 1 115 ? -1.252 43.041 21.040 1.00 61.91 115 PRO A N 1
ATOM 915 C CA . PRO A 1 115 ? -1.567 44.470 20.972 1.00 61.91 115 PRO A CA 1
ATOM 916 C C . PRO A 1 115 ? -0.869 45.266 22.083 1.00 61.91 115 PRO A C 1
ATOM 918 O O . PRO A 1 115 ? -0.450 46.404 21.875 1.00 61.91 115 PRO A O 1
ATOM 921 N N . THR A 1 116 ? -0.663 44.619 23.232 1.00 64.06 116 THR A N 1
ATOM 922 C CA . THR A 1 116 ? 0.064 45.132 24.394 1.00 64.06 116 THR A CA 1
ATOM 923 C C . THR A 1 116 ? 1.516 45.496 24.067 1.00 64.06 116 THR A C 1
ATOM 925 O O . THR A 1 116 ? 1.931 46.617 24.353 1.00 64.06 116 THR A O 1
ATOM 928 N N . MET A 1 117 ? 2.263 44.634 23.369 1.00 64.81 117 MET A N 1
ATOM 929 C CA . MET A 1 117 ? 3.664 44.895 22.988 1.00 64.81 117 MET A CA 1
ATOM 930 C C . MET A 1 117 ? 3.793 46.011 21.937 1.00 64.81 117 MET A C 1
ATOM 932 O O . MET A 1 117 ? 4.777 46.757 21.919 1.00 64.81 117 MET A O 1
ATOM 936 N N . MET A 1 118 ? 2.806 46.163 21.045 1.00 66.25 118 MET A N 1
ATOM 937 C CA . MET A 1 118 ? 2.766 47.298 20.111 1.00 66.25 118 MET A CA 1
ATOM 938 C C . MET A 1 118 ? 2.443 48.620 20.812 1.00 66.25 118 MET A C 1
ATOM 940 O O . MET A 1 118 ? 3.026 49.653 20.464 1.00 66.25 118 MET A O 1
ATOM 944 N N . GLU A 1 119 ? 1.535 48.607 21.787 1.00 71.12 119 GLU A N 1
ATOM 945 C CA . GLU A 1 119 ? 1.227 49.787 22.590 1.00 71.12 119 GLU A CA 1
ATOM 946 C C . GLU A 1 119 ? 2.408 50.227 23.452 1.00 71.12 119 GLU A C 1
ATOM 948 O O . GLU A 1 119 ? 2.713 51.421 23.479 1.00 71.12 119 GLU A O 1
ATOM 953 N N . GLU A 1 120 ? 3.108 49.297 24.102 1.00 73.38 120 GLU A N 1
ATOM 954 C CA . GLU A 1 120 ? 4.310 49.598 24.884 1.00 73.38 120 GLU A CA 1
ATOM 955 C C . GLU A 1 120 ? 5.403 50.220 24.015 1.00 73.38 120 GLU A C 1
ATOM 957 O O . GLU A 1 120 ? 5.871 51.318 24.329 1.00 73.38 120 GLU A O 1
ATOM 962 N N . ARG A 1 121 ? 5.711 49.634 22.846 1.00 72.56 121 ARG A N 1
ATOM 963 C CA . ARG A 1 121 ? 6.666 50.236 21.896 1.00 72.56 121 ARG A CA 1
ATOM 964 C C . ARG A 1 121 ? 6.247 51.632 21.438 1.00 72.56 121 ARG A C 1
ATOM 966 O O . ARG A 1 121 ? 7.086 52.523 21.298 1.00 72.56 121 ARG A O 1
ATOM 973 N N . ARG A 1 122 ? 4.951 51.855 21.191 1.00 74.50 122 ARG A N 1
ATOM 974 C CA . ARG A 1 122 ? 4.426 53.186 20.840 1.00 74.50 122 ARG A CA 1
ATOM 975 C C . ARG A 1 122 ? 4.575 54.180 21.991 1.00 74.50 122 ARG A C 1
ATOM 977 O O . ARG A 1 122 ? 4.914 55.336 21.738 1.00 74.50 122 ARG A O 1
ATOM 984 N N . ARG A 1 123 ? 4.329 53.761 23.235 1.00 79.44 123 ARG A N 1
ATOM 985 C CA . ARG A 1 123 ? 4.493 54.599 24.434 1.00 79.44 123 ARG A CA 1
ATOM 986 C C . ARG A 1 123 ? 5.966 54.939 24.672 1.00 79.44 123 ARG A C 1
ATOM 988 O O . ARG A 1 123 ? 6.270 56.103 24.920 1.00 79.44 123 ARG A O 1
ATOM 995 N N . GLU A 1 124 ? 6.882 53.986 24.516 1.00 80.88 124 GLU A N 1
ATOM 996 C CA . GLU A 1 124 ? 8.330 54.225 24.603 1.00 80.88 124 GLU A CA 1
ATOM 997 C C . GLU A 1 124 ? 8.832 55.201 23.536 1.00 80.88 124 GLU A C 1
ATOM 999 O O . GLU A 1 124 ? 9.551 56.149 23.853 1.00 80.88 124 GLU A O 1
ATOM 1004 N N . MET A 1 125 ? 8.407 55.031 22.280 1.00 79.12 125 MET A N 1
ATOM 1005 C CA . MET A 1 125 ? 8.768 55.958 21.202 1.00 79.12 125 MET A CA 1
ATOM 1006 C C . MET A 1 125 ? 8.266 57.384 21.459 1.00 79.12 125 MET A C 1
ATOM 1008 O O . MET A 1 125 ? 8.943 58.341 21.089 1.00 79.12 125 MET A O 1
ATOM 1012 N N . LYS A 1 126 ? 7.103 57.549 22.107 1.00 79.00 126 LYS A N 1
ATOM 1013 C CA . LYS A 1 126 ? 6.599 58.870 22.517 1.00 79.00 126 LYS A CA 1
ATOM 1014 C C . LYS A 1 126 ? 7.422 59.472 23.656 1.00 79.00 126 LYS A C 1
ATOM 1016 O O . LYS A 1 126 ? 7.756 60.648 23.578 1.00 79.00 126 LYS A O 1
ATOM 1021 N N . LYS A 1 127 ? 7.796 58.678 24.667 1.00 76.38 127 LYS A N 1
ATOM 1022 C CA . LYS A 1 127 ? 8.649 59.132 25.783 1.00 76.38 127 LYS A CA 1
ATOM 1023 C C . LYS A 1 127 ? 10.031 59.587 25.303 1.00 76.38 127 LYS A C 1
ATOM 1025 O O . LYS A 1 127 ? 10.509 60.622 25.742 1.00 76.38 127 LYS A O 1
ATOM 1030 N N . ARG A 1 128 ? 10.630 58.871 24.345 1.00 73.81 128 ARG A N 1
ATOM 1031 C CA . ARG A 1 128 ? 11.928 59.225 23.736 1.00 73.81 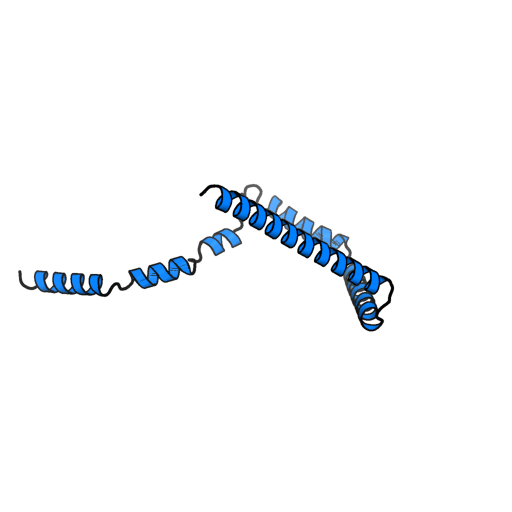128 ARG A CA 1
ATOM 1032 C C . ARG A 1 128 ? 11.923 60.512 22.911 1.00 73.81 128 ARG A C 1
ATOM 1034 O O . ARG A 1 128 ? 12.987 61.044 22.648 1.00 73.81 128 ARG A O 1
ATOM 1041 N N . LYS A 1 129 ? 10.758 60.980 22.456 1.00 67.12 129 LYS A N 1
ATOM 1042 C CA . LYS A 1 129 ? 10.631 62.241 21.705 1.00 67.12 129 LYS A CA 1
ATOM 1043 C C . LYS A 1 129 ? 10.413 63.461 22.599 1.00 67.12 129 LYS A C 1
ATOM 1045 O O . LYS A 1 129 ? 10.409 64.574 22.088 1.00 67.12 129 LYS A O 1
ATOM 1050 N N . HIS A 1 130 ? 10.141 63.250 23.883 1.00 62.06 130 HIS A N 1
ATOM 1051 C CA . HIS A 1 130 ? 9.759 64.305 24.821 1.00 62.06 130 HIS A CA 1
ATOM 1052 C C . HIS A 1 130 ? 10.815 64.549 25.909 1.00 62.06 130 HIS A C 1
ATOM 1054 O O . HIS A 1 130 ? 10.539 65.243 26.880 1.00 62.06 130 HIS A O 1
ATOM 1060 N N . ASN A 1 131 ? 11.996 63.953 25.745 1.00 52.12 131 ASN A N 1
ATOM 1061 C CA . ASN A 1 131 ? 13.178 64.095 26.586 1.00 52.12 131 ASN A CA 1
ATOM 1062 C C . ASN A 1 131 ? 14.350 64.458 25.675 1.00 52.12 131 ASN A C 1
ATOM 1064 O O . ASN A 1 131 ? 15.209 65.249 26.108 1.00 52.12 131 ASN A O 1
#